Protein AF-X7ZWI5-F1 (afdb_monomer)

Foldseek 3Di:
DPPDPVLVVVVQQVVLVVDDLSDKDFLVVLVVDDPVSVVQKDWDDWADDPPDPDITTIIDGVDRPPPPPPPPPPDD

Organism: NCBI:txid1299334

Radius of gyration: 15.55 Å; Cα contacts (8 Å, |Δi|>4): 79; chains: 1; bounding box: 29×29×55 Å

Structure (mmCIF, N/CA/C/O backbone):
data_AF-X7ZWI5-F1
#
_entry.id   AF-X7ZWI5-F1
#
loop_
_atom_site.group_PDB
_atom_site.id
_atom_site.type_symbol
_atom_site.label_atom_id
_atom_site.label_alt_id
_atom_site.label_comp_id
_atom_site.label_asym_id
_atom_site.label_entity_id
_atom_site.label_seq_id
_atom_site.pdbx_PDB_ins_code
_atom_site.Cartn_x
_atom_site.Cartn_y
_atom_site.Cartn_z
_atom_site.occupancy
_atom_site.B_iso_or_equiv
_atom_site.auth_seq_id
_atom_site.auth_comp_id
_atom_site.auth_asym_id
_atom_site.auth_atom_id
_atom_site.pdbx_PDB_model_num
ATOM 1 N N . MET A 1 1 ? 18.748 -6.298 -10.274 1.00 47.09 1 MET A N 1
ATOM 2 C CA . MET A 1 1 ? 17.802 -5.167 -10.316 1.00 47.09 1 MET A CA 1
ATOM 3 C C . MET A 1 1 ? 17.420 -4.846 -8.876 1.00 47.09 1 MET A C 1
ATOM 5 O O . MET A 1 1 ? 16.733 -5.638 -8.255 1.00 47.09 1 MET A O 1
ATOM 9 N N . ILE A 1 2 ? 17.945 -3.757 -8.322 1.00 52.66 2 ILE A N 1
ATOM 10 C CA . ILE A 1 2 ? 17.528 -3.169 -7.041 1.00 52.66 2 ILE A CA 1
ATOM 11 C C . ILE A 1 2 ? 17.104 -1.763 -7.457 1.00 52.66 2 ILE A C 1
ATOM 13 O O . ILE A 1 2 ? 17.982 -0.974 -7.788 1.00 52.66 2 ILE A O 1
ATOM 17 N N . GLY A 1 3 ? 15.813 -1.473 -7.642 1.00 55.03 3 GLY A N 1
ATOM 18 C CA . GLY A 1 3 ? 15.487 -0.164 -8.226 1.00 55.03 3 GLY A CA 1
ATOM 19 C C . GLY A 1 3 ? 14.031 0.258 -8.319 1.00 55.03 3 GLY A C 1
ATOM 20 O O . GLY A 1 3 ? 13.777 1.440 -8.141 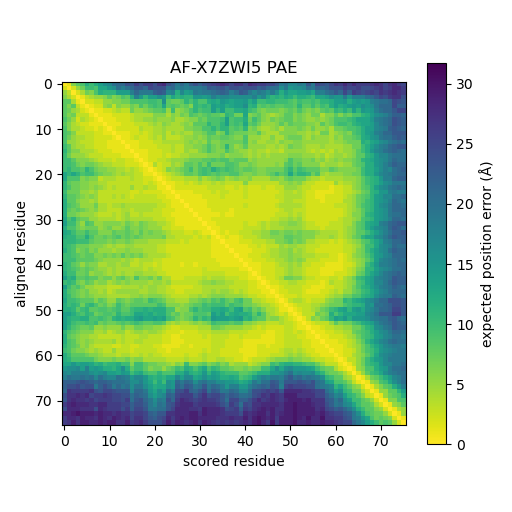1.00 55.03 3 GLY A O 1
ATOM 21 N N . ASP A 1 4 ? 13.079 -0.650 -8.542 1.00 65.88 4 ASP A N 1
ATOM 22 C CA . ASP A 1 4 ? 11.670 -0.239 -8.687 1.00 65.88 4 ASP A CA 1
ATOM 23 C C . ASP A 1 4 ? 10.880 -0.339 -7.367 1.00 65.88 4 ASP A C 1
ATOM 25 O O . ASP A 1 4 ? 10.370 0.684 -6.911 1.00 65.88 4 ASP A O 1
ATO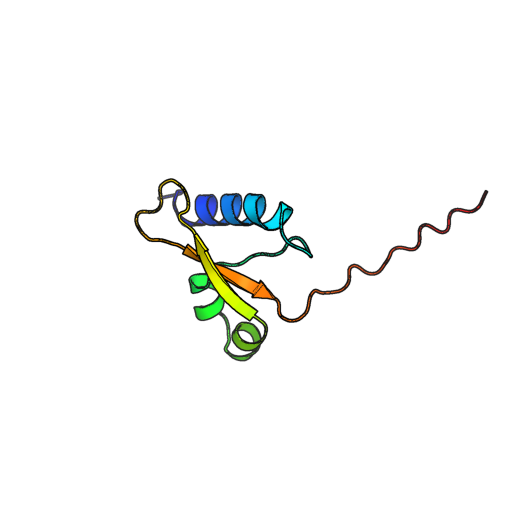M 29 N N . PRO A 1 5 ? 10.888 -1.484 -6.647 1.00 68.00 5 PRO A N 1
ATOM 30 C CA . PRO A 1 5 ? 10.030 -1.655 -5.467 1.00 68.00 5 PRO A CA 1
ATOM 31 C C . PRO A 1 5 ? 10.490 -0.833 -4.255 1.00 68.00 5 PRO A C 1
ATOM 33 O O . PRO A 1 5 ? 9.685 -0.228 -3.558 1.00 68.00 5 PRO A O 1
ATOM 36 N N . VAL A 1 6 ? 11.804 -0.775 -4.004 1.00 72.12 6 VAL A N 1
ATOM 37 C CA . VAL A 1 6 ? 12.383 0.008 -2.892 1.00 72.12 6 VAL A CA 1
ATOM 38 C C . VAL A 1 6 ? 12.197 1.509 -3.112 1.00 72.12 6 VAL A C 1
ATOM 40 O O . VAL A 1 6 ? 11.924 2.249 -2.171 1.00 72.12 6 VAL A O 1
ATOM 43 N N . ASN A 1 7 ? 12.338 1.962 -4.357 1.00 77.44 7 ASN A N 1
ATOM 44 C CA . ASN A 1 7 ? 12.141 3.361 -4.709 1.00 77.44 7 ASN A CA 1
ATOM 45 C C . ASN A 1 7 ? 10.655 3.739 -4.592 1.00 77.44 7 ASN A C 1
ATOM 47 O O . ASN A 1 7 ? 10.352 4.809 -4.077 1.00 77.44 7 ASN A O 1
ATOM 51 N N . GLU A 1 8 ? 9.740 2.850 -4.997 1.00 74.56 8 GLU A N 1
ATOM 52 C CA . GLU A 1 8 ? 8.297 3.005 -4.774 1.00 74.56 8 GLU A CA 1
ATOM 53 C C . GLU A 1 8 ? 7.966 3.127 -3.283 1.00 74.56 8 GLU A C 1
ATOM 55 O O . GLU A 1 8 ? 7.348 4.113 -2.888 1.00 74.56 8 GLU A O 1
ATOM 60 N N . ALA A 1 9 ? 8.456 2.206 -2.449 1.00 78.50 9 ALA A N 1
ATOM 61 C CA . ALA A 1 9 ? 8.218 2.240 -1.008 1.00 78.50 9 ALA A CA 1
ATOM 62 C C . ALA A 1 9 ? 8.714 3.546 -0.367 1.00 78.50 9 ALA A C 1
ATOM 64 O O . ALA A 1 9 ? 7.970 4.191 0.362 1.00 78.50 9 ALA A O 1
ATOM 65 N N . ALA A 1 10 ? 9.933 3.995 -0.692 1.00 81.12 10 ALA A N 1
ATOM 66 C CA . ALA A 1 10 ? 10.477 5.242 -0.149 1.00 81.12 10 ALA A CA 1
ATOM 67 C C . ALA A 1 10 ? 9.624 6.470 -0.513 1.00 81.12 10 ALA A C 1
ATOM 69 O O . ALA A 1 10 ? 9.471 7.390 0.285 1.00 81.12 10 ALA A O 1
ATOM 70 N N . ARG A 1 11 ? 9.046 6.488 -1.715 1.00 81.25 11 ARG A N 1
ATOM 71 C CA . ARG A 1 11 ? 8.222 7.609 -2.189 1.00 81.25 11 ARG A CA 1
ATOM 72 C C . ARG A 1 11 ? 6.820 7.587 -1.621 1.00 81.25 11 ARG A C 1
ATOM 74 O O . ARG A 1 11 ? 6.296 8.649 -1.307 1.00 81.25 11 ARG A O 1
ATOM 81 N N . LEU A 1 12 ? 6.240 6.397 -1.477 1.00 82.12 12 LEU A N 1
ATOM 82 C CA . LEU A 1 12 ? 4.997 6.226 -0.737 1.00 82.12 12 LEU A CA 1
ATOM 83 C C . LEU A 1 12 ? 5.178 6.701 0.705 1.00 82.12 12 LEU A C 1
ATOM 85 O O . LEU A 1 12 ? 4.317 7.417 1.193 1.00 82.12 12 LEU A O 1
ATOM 89 N N . THR A 1 13 ? 6.323 6.429 1.341 1.00 83.62 13 THR A N 1
ATOM 90 C CA . THR A 1 13 ? 6.634 6.961 2.677 1.00 83.62 13 THR A CA 1
ATOM 91 C C . THR A 1 13 ? 6.708 8.487 2.705 1.00 83.62 13 THR A C 1
ATOM 93 O O . THR A 1 13 ? 6.186 9.098 3.632 1.00 83.62 13 THR A O 1
ATOM 96 N N . GLU A 1 14 ? 7.330 9.135 1.714 1.00 84.81 14 GLU A N 1
ATOM 97 C CA . GLU A 1 14 ? 7.349 10.605 1.656 1.00 84.81 14 GLU A CA 1
ATOM 98 C C . GLU A 1 14 ? 5.946 11.200 1.465 1.00 84.81 14 GLU A C 1
ATOM 100 O O . GLU A 1 14 ? 5.623 12.189 2.118 1.00 84.81 14 GLU A O 1
ATOM 105 N N . LEU A 1 15 ? 5.102 10.587 0.626 1.00 83.56 15 LEU A N 1
ATOM 106 C CA . LEU A 1 15 ? 3.703 10.999 0.465 1.00 83.56 15 LEU A CA 1
ATOM 107 C C . LEU A 1 15 ? 2.888 10.745 1.735 1.00 83.56 15 LEU A C 1
ATOM 109 O O . LEU A 1 15 ? 2.086 11.587 2.122 1.00 83.56 15 LEU A O 1
ATOM 113 N N . ALA A 1 16 ? 3.136 9.628 2.419 1.00 84.62 16 ALA A N 1
ATOM 114 C CA . ALA A 1 16 ? 2.394 9.239 3.609 1.00 84.62 16 ALA A CA 1
ATOM 115 C C . ALA A 1 16 ? 2.545 10.271 4.729 1.00 84.62 16 ALA A C 1
ATOM 117 O O . ALA A 1 16 ? 1.603 10.494 5.473 1.00 84.62 16 ALA A O 1
ATOM 118 N N . LYS A 1 17 ? 3.678 10.983 4.812 1.00 84.56 17 LYS A N 1
ATOM 119 C CA . LYS A 1 17 ? 3.872 12.077 5.784 1.00 84.56 17 LYS A CA 1
ATOM 120 C C . LYS A 1 17 ? 2.848 13.210 5.663 1.00 84.56 17 LYS A C 1
ATOM 122 O O . LYS A 1 17 ? 2.722 13.992 6.598 1.00 84.56 17 LYS A O 1
ATOM 127 N N . LEU A 1 18 ? 2.187 13.346 4.514 1.00 83.81 18 LEU A N 1
ATOM 128 C CA . LEU A 1 18 ? 1.169 14.368 4.267 1.00 83.81 18 LEU A CA 1
ATOM 129 C C . LEU A 1 18 ? -0.254 13.863 4.547 1.00 83.81 18 LEU A C 1
ATOM 131 O O . LEU A 1 18 ? -1.183 14.665 4.545 1.00 83.81 18 LEU A O 1
ATOM 135 N N . GLU A 1 19 ? -0.425 12.562 4.784 1.00 80.94 19 GLU A N 1
ATOM 136 C CA . GLU A 1 19 ? -1.721 11.925 5.000 1.00 80.94 19 GLU A CA 1
ATOM 137 C C . GLU A 1 19 ? -2.061 11.816 6.483 1.00 80.94 19 GLU A C 1
ATOM 139 O O . GLU A 1 19 ? -1.204 11.558 7.334 1.00 80.94 19 GLU A O 1
ATOM 144 N N . GLU A 1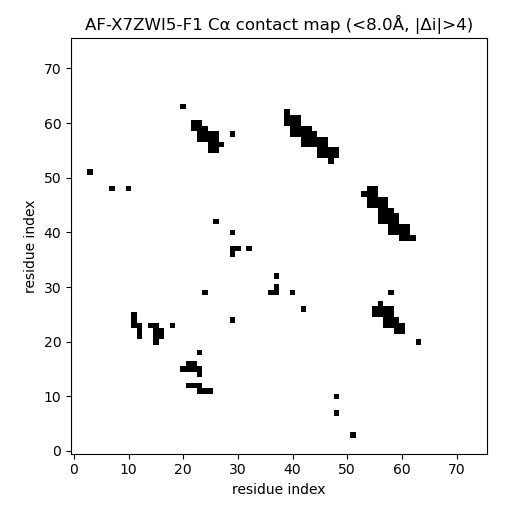 20 ? -3.348 11.937 6.791 1.00 70.81 20 GLU A N 1
ATOM 145 C CA . GLU A 1 20 ? -3.855 11.687 8.134 1.00 70.81 20 GLU A CA 1
ATOM 146 C C . GLU A 1 20 ? -3.603 10.215 8.499 1.00 70.81 20 GLU A C 1
ATOM 148 O O . GLU A 1 20 ? -4.071 9.297 7.831 1.00 70.81 20 GLU A O 1
ATOM 153 N N . GLY A 1 21 ? -2.792 9.982 9.535 1.00 77.12 21 GLY A N 1
ATOM 154 C CA . GLY A 1 21 ? -2.402 8.637 9.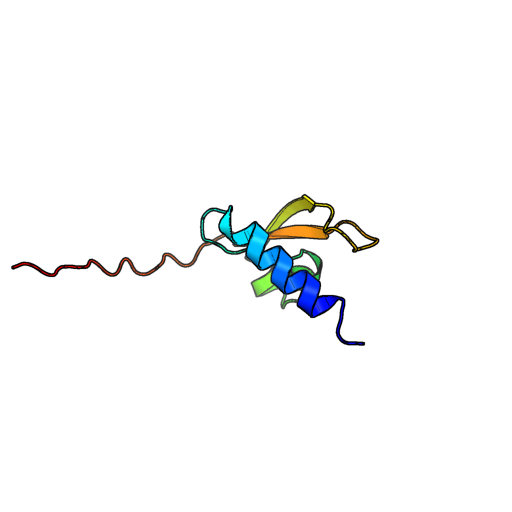970 1.00 77.12 21 GLY A CA 1
ATOM 155 C C . GLY A 1 21 ? -1.079 8.112 9.409 1.00 77.12 21 GLY A C 1
ATOM 156 O O . GLY A 1 21 ? -0.653 7.036 9.813 1.00 77.12 21 GLY A O 1
ATOM 157 N N . HIS A 1 22 ? -0.392 8.873 8.551 1.00 84.88 22 HIS A N 1
ATOM 158 C CA . HIS A 1 22 ? 0.954 8.565 8.051 1.00 84.88 22 HIS A CA 1
ATOM 159 C C . HIS A 1 22 ? 1.108 7.204 7.343 1.00 84.88 22 HIS A C 1
ATOM 161 O O . HIS A 1 22 ? 2.197 6.621 7.340 1.00 84.88 22 HIS A O 1
ATOM 167 N N . VAL A 1 23 ? 0.036 6.691 6.732 1.00 86.44 23 VAL A N 1
ATOM 168 C CA . VAL A 1 23 ? 0.020 5.392 6.044 1.00 86.44 23 VAL A CA 1
ATOM 169 C C . VAL A 1 23 ? -0.522 5.547 4.626 1.00 86.44 23 VAL A C 1
ATOM 171 O O . VAL A 1 23 ? -1.626 6.040 4.422 1.00 86.44 23 VAL A O 1
ATOM 174 N N . LEU A 1 24 ? 0.243 5.056 3.649 1.00 89.31 24 LEU A N 1
ATOM 175 C CA . LEU A 1 24 ? -0.176 4.890 2.257 1.00 89.31 24 LEU A CA 1
ATOM 176 C C . LEU A 1 24 ? 0.352 3.571 1.705 1.00 89.31 24 LEU A C 1
ATOM 178 O O . LEU A 1 24 ? 1.484 3.175 1.989 1.00 89.31 24 LEU A O 1
ATOM 182 N N . ALA A 1 25 ? -0.442 2.940 0.848 1.00 90.50 25 ALA A N 1
ATOM 183 C CA . ALA A 1 25 ? -0.037 1.798 0.041 1.00 90.50 25 ALA A CA 1
ATOM 184 C C . ALA A 1 25 ? -0.305 2.068 -1.445 1.00 90.50 25 ALA A C 1
ATOM 186 O O . ALA A 1 25 ? -1.070 2.966 -1.798 1.00 90.50 25 ALA A O 1
ATOM 187 N N . SER A 1 26 ? 0.310 1.286 -2.336 1.00 91.06 26 SER A N 1
ATOM 188 C CA . SER A 1 26 ? -0.118 1.246 -3.735 1.00 91.06 26 SER A CA 1
ATOM 189 C C . SER A 1 26 ? -1.245 0.232 -3.914 1.00 91.06 26 SER A C 1
ATOM 191 O O . SER A 1 26 ? -1.245 -0.835 -3.298 1.00 91.06 26 SER A O 1
ATOM 193 N N . ALA A 1 27 ? -2.194 0.524 -4.803 1.00 89.56 27 ALA A N 1
ATOM 194 C CA . ALA A 1 27 ? -3.299 -0.384 -5.113 1.00 89.56 27 ALA A CA 1
ATOM 195 C C . ALA A 1 27 ? -2.808 -1.753 -5.618 1.00 89.56 27 ALA A C 1
ATOM 197 O O . ALA A 1 27 ? -3.455 -2.770 -5.391 1.00 89.56 27 ALA A O 1
ATOM 198 N N . VAL A 1 28 ? -1.632 -1.795 -6.256 1.00 88.62 28 VAL A N 1
ATOM 199 C CA . VAL A 1 28 ? -0.973 -3.044 -6.664 1.00 88.62 28 VAL A CA 1
ATOM 200 C C . VAL A 1 28 ? -0.597 -3.890 -5.446 1.00 88.62 28 VAL A C 1
ATOM 202 O O . VAL A 1 28 ? -0.833 -5.095 -5.454 1.00 88.62 28 VAL A O 1
ATOM 205 N N . ALA A 1 29 ? -0.047 -3.275 -4.394 1.00 88.81 29 ALA A N 1
ATOM 206 C CA . ALA A 1 29 ? 0.283 -3.976 -3.157 1.00 88.81 29 ALA A CA 1
ATOM 207 C C . ALA A 1 29 ? -0.979 -4.486 -2.443 1.00 88.81 29 ALA A C 1
ATOM 209 O O . ALA A 1 29 ? -1.012 -5.642 -2.028 1.00 88.81 29 ALA A O 1
ATOM 210 N N . VAL A 1 30 ? -2.033 -3.665 -2.376 1.00 90.12 30 VAL A N 1
ATOM 211 C CA . VAL A 1 30 ? -3.331 -4.051 -1.793 1.00 90.12 30 VAL A CA 1
ATOM 212 C C . VAL A 1 30 ? -3.971 -5.202 -2.572 1.00 90.12 30 VAL A C 1
ATOM 214 O O . VAL A 1 30 ? -4.424 -6.170 -1.976 1.00 90.12 30 VAL A O 1
ATOM 217 N N . SER A 1 31 ? -3.940 -5.157 -3.906 1.00 88.19 31 SER A N 1
ATOM 218 C CA . SER A 1 31 ? -4.464 -6.234 -4.757 1.00 88.19 31 SER A CA 1
ATOM 219 C C . SER A 1 31 ? -3.675 -7.541 -4.643 1.00 88.19 31 SER A C 1
ATOM 221 O O . SER A 1 31 ? -4.192 -8.589 -5.026 1.00 88.19 31 SER A O 1
ATOM 223 N N . GLY A 1 32 ? -2.422 -7.488 -4.188 1.00 88.81 32 GLY A N 1
ATOM 224 C CA . GLY A 1 32 ? -1.609 -8.671 -3.908 1.00 88.81 32 GLY A CA 1
ATOM 225 C C . GLY A 1 32 ? -1.795 -9.227 -2.494 1.00 88.81 32 GLY A C 1
ATOM 226 O O . GLY A 1 32 ? -1.242 -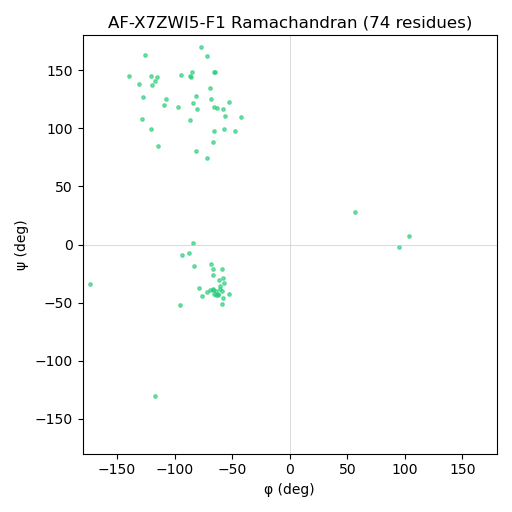10.286 -2.192 1.00 88.81 32 GLY A O 1
ATOM 227 N N . ALA A 1 33 ? -2.525 -8.524 -1.624 1.00 90.38 33 ALA A N 1
ATOM 228 C CA . ALA A 1 33 ? -2.826 -8.973 -0.273 1.00 90.38 33 ALA A CA 1
ATOM 229 C C . ALA A 1 33 ? -3.934 -10.040 -0.268 1.00 90.38 33 ALA A C 1
ATOM 231 O O . ALA A 1 33 ? -4.592 -10.303 -1.273 1.00 90.38 33 ALA A O 1
ATOM 232 N N . ILE A 1 34 ? -4.144 -10.667 0.890 1.00 91.44 34 ILE A N 1
ATOM 233 C CA . ILE A 1 34 ? -5.289 -11.560 1.098 1.00 91.44 34 ILE A CA 1
ATOM 234 C C . ILE A 1 34 ? -6.599 -10.762 1.036 1.00 91.44 34 ILE A C 1
ATOM 236 O O . ILE A 1 34 ? -6.630 -9.616 1.477 1.00 91.44 34 ILE A O 1
ATOM 240 N N . ASP A 1 35 ? -7.692 -11.376 0.573 1.00 90.12 35 ASP A N 1
ATOM 241 C CA . ASP A 1 35 ? -8.983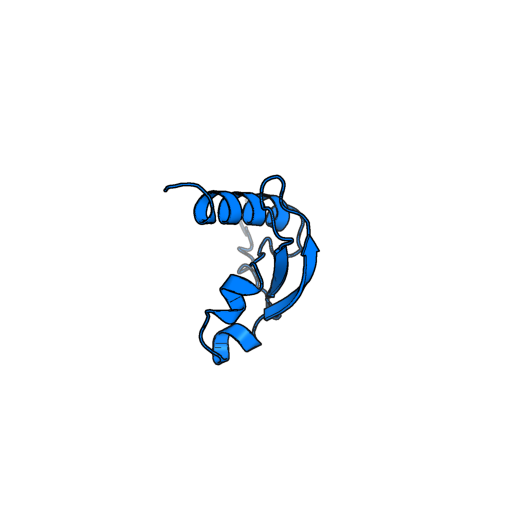 -10.688 0.378 1.00 90.12 35 ASP A CA 1
ATOM 242 C C . ASP A 1 35 ? -9.461 -9.934 1.627 1.00 90.12 35 ASP A C 1
ATOM 244 O O . ASP A 1 35 ? -9.916 -8.797 1.540 1.00 90.12 35 ASP A O 1
ATOM 248 N N . ALA A 1 36 ? -9.317 -10.552 2.804 1.00 90.31 36 ALA A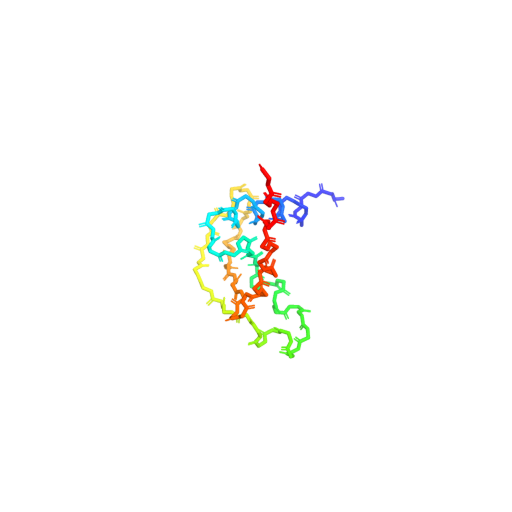 N 1
ATOM 249 C CA . ALA A 1 36 ? -9.700 -9.940 4.073 1.00 90.31 36 ALA A CA 1
ATOM 250 C C . ALA A 1 36 ? -8.932 -8.641 4.352 1.00 90.31 36 ALA A C 1
ATOM 252 O O . ALA A 1 36 ? -9.512 -7.691 4.862 1.00 90.31 36 ALA A O 1
ATOM 253 N N . GLU A 1 37 ? -7.648 -8.605 3.996 1.00 88.75 37 GLU A N 1
ATOM 254 C CA . GLU A 1 37 ? -6.820 -7.414 4.145 1.00 88.75 37 GLU A CA 1
ATOM 255 C C . GLU A 1 37 ? -7.150 -6.402 3.054 1.00 88.75 37 GLU A C 1
ATOM 257 O O . GLU A 1 37 ? -7.340 -5.240 3.370 1.00 88.75 37 GLU A O 1
ATOM 262 N N . ALA A 1 38 ? -7.305 -6.817 1.794 1.00 90.06 38 ALA A N 1
ATOM 263 C CA . ALA A 1 38 ? -7.641 -5.910 0.696 1.00 90.06 38 ALA A CA 1
ATOM 264 C C . ALA A 1 38 ? -8.944 -5.122 0.944 1.00 90.06 38 ALA A C 1
ATOM 266 O O . ALA A 1 38 ? -9.043 -3.958 0.560 1.00 90.06 38 ALA A O 1
ATOM 267 N N . LEU A 1 39 ? -9.915 -5.723 1.642 1.00 90.94 39 LEU A N 1
ATOM 268 C CA . LEU A 1 39 ? -11.161 -5.072 2.063 1.00 90.94 39 LEU A CA 1
ATOM 269 C C . LEU A 1 39 ? -10.974 -3.977 3.125 1.00 90.94 39 LEU A C 1
ATOM 271 O O . LEU A 1 39 ? -11.879 -3.169 3.312 1.00 90.94 39 LEU A O 1
ATOM 275 N N . 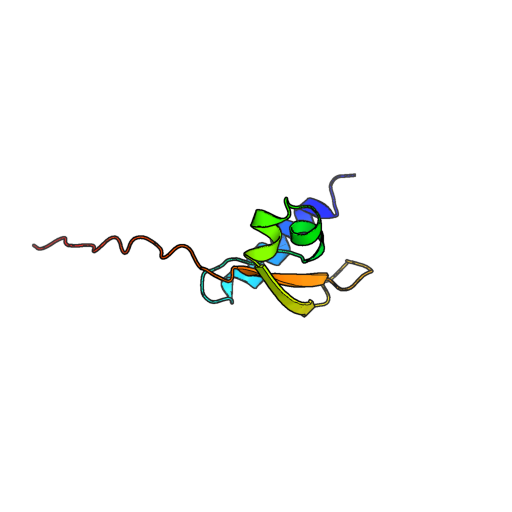CYS A 1 40 ? -9.835 -3.935 3.817 1.00 91.31 40 CYS A N 1
ATOM 276 C CA . CYS A 1 40 ? -9.510 -2.911 4.811 1.00 91.31 40 CYS A CA 1
ATOM 277 C C . CYS A 1 40 ? -8.921 -1.635 4.189 1.00 91.31 40 CYS A C 1
ATOM 279 O O . CYS A 1 40 ? -8.590 -0.707 4.929 1.00 91.31 40 CYS A O 1
ATOM 281 N N . TRP A 1 41 ? -8.787 -1.567 2.862 1.00 92.56 41 TRP A N 1
ATOM 282 C CA . TRP A 1 41 ? -8.175 -0.444 2.154 1.00 92.56 41 TRP A CA 1
ATOM 283 C C . TRP A 1 41 ? -9.153 0.221 1.185 1.00 92.56 41 TRP A C 1
ATOM 285 O O . TRP A 1 41 ? -9.862 -0.434 0.424 1.00 92.56 41 TRP A O 1
ATOM 295 N N . GLU A 1 42 ? -9.136 1.548 1.171 1.00 92.81 42 GLU A N 1
ATOM 296 C CA . GLU A 1 42 ? -9.812 2.384 0.190 1.00 92.81 42 GLU A CA 1
ATOM 297 C C . GLU A 1 42 ? -8.827 2.801 -0.897 1.00 92.81 42 GLU A C 1
ATOM 299 O O . GLU A 1 42 ? -7.829 3.474 -0.635 1.00 92.81 42 GLU A O 1
ATOM 304 N N . VAL A 1 43 ? -9.107 2.404 -2.136 1.00 92.81 43 VAL A N 1
ATOM 305 C CA . VAL A 1 43 ? -8.322 2.813 -3.300 1.00 92.81 43 VAL A CA 1
ATOM 306 C C . VAL A 1 43 ? -8.815 4.178 -3.780 1.00 92.81 43 VAL A C 1
ATOM 308 O O . VAL A 1 43 ? -9.985 4.335 -4.122 1.00 92.81 43 VAL A O 1
ATOM 311 N N . GLY A 1 44 ? -7.912 5.155 -3.815 1.00 89.44 44 GLY A N 1
ATOM 312 C CA . GLY A 1 44 ? -8.222 6.557 -4.066 1.00 89.44 44 GLY A CA 1
ATOM 313 C C . GLY A 1 44 ? -7.583 7.093 -5.342 1.00 89.44 44 GLY A C 1
ATOM 314 O O . GLY A 1 44 ? -7.720 6.518 -6.431 1.00 89.44 44 GLY A O 1
ATOM 315 N N . GLU A 1 45 ? -6.914 8.242 -5.210 1.00 90.38 45 GLU A N 1
ATOM 316 C CA . GLU A 1 45 ? -6.376 8.954 -6.360 1.00 90.38 45 GLU A CA 1
ATOM 317 C C . GLU A 1 45 ? -5.168 8.267 -6.994 1.00 90.38 45 GLU A C 1
ATOM 319 O O . GLU A 1 45 ? -4.492 7.406 -6.429 1.00 90.38 45 GLU A O 1
ATOM 324 N N . VAL A 1 46 ? -4.901 8.686 -8.223 1.00 91.69 46 VAL A N 1
ATOM 325 C CA . VAL A 1 46 ? -3.795 8.206 -9.033 1.00 91.69 46 VAL A CA 1
ATOM 326 C C . VAL A 1 46 ? -2.741 9.302 -9.107 1.00 91.69 46 VAL A C 1
ATOM 328 O O . VAL A 1 46 ? -3.036 10.419 -9.526 1.00 91.69 46 VAL A O 1
ATOM 331 N N . VAL A 1 47 ? -1.506 8.974 -8.727 1.00 88.19 47 VAL A N 1
ATOM 332 C CA . VAL A 1 47 ? -0.375 9.906 -8.722 1.00 88.19 47 VAL A CA 1
ATOM 333 C C . VAL A 1 47 ? 0.754 9.422 -9.621 1.00 88.19 47 VAL A C 1
ATOM 335 O O . VAL A 1 47 ? 1.056 8.230 -9.725 1.00 88.19 47 VAL A O 1
ATOM 338 N N . GLU A 1 48 ? 1.431 10.363 -10.266 1.00 85.12 48 GLU A N 1
ATOM 339 C CA . GLU A 1 48 ? 2.632 10.071 -11.039 1.00 85.12 48 GLU A CA 1
ATOM 340 C C . GLU A 1 48 ? 3.864 10.116 -10.132 1.00 85.12 48 GLU A C 1
ATOM 342 O O . GLU A 1 48 ? 4.341 11.176 -9.721 1.00 85.12 48 GLU A O 1
ATOM 347 N N . LEU A 1 49 ? 4.424 8.946 -9.821 1.00 80.38 49 LEU A N 1
ATOM 348 C CA . LEU A 1 49 ? 5.684 8.870 -9.091 1.00 80.38 49 LEU A CA 1
ATOM 349 C C . LEU A 1 49 ? 6.850 9.087 -10.065 1.00 80.38 49 LEU A C 1
ATOM 351 O O . LEU A 1 49 ? 7.099 8.279 -10.953 1.00 80.38 49 LEU A O 1
ATOM 355 N N . ARG A 1 50 ? 7.621 10.163 -9.871 1.00 74.50 50 ARG A N 1
ATOM 356 C CA . ARG A 1 50 ? 8.727 10.604 -10.752 1.00 74.50 50 ARG A CA 1
ATOM 357 C C . ARG A 1 50 ? 9.716 9.498 -11.180 1.00 74.50 50 ARG A C 1
ATOM 359 O O . ARG A 1 50 ? 10.670 9.226 -10.458 1.00 74.50 50 ARG A O 1
ATOM 366 N N . GLY A 1 51 ? 9.592 8.907 -12.359 1.00 73.94 51 GLY A N 1
ATOM 367 C CA . GLY A 1 51 ? 10.502 7.838 -12.809 1.00 73.94 51 GLY A CA 1
ATOM 368 C C . GLY A 1 51 ? 9.908 6.434 -12.732 1.00 73.94 51 GLY A C 1
ATOM 369 O O . GLY A 1 51 ? 10.612 5.475 -13.023 1.00 73.94 51 GLY A O 1
ATOM 370 N N . ARG A 1 52 ? 8.614 6.322 -12.418 1.00 69.88 52 ARG A N 1
ATOM 371 C CA . ARG A 1 52 ? 7.782 5.237 -12.931 1.00 69.88 52 ARG A CA 1
ATOM 372 C C . ARG A 1 52 ? 7.240 5.627 -14.301 1.00 69.88 52 ARG A C 1
ATOM 374 O O . ARG A 1 52 ? 6.934 6.789 -14.550 1.00 69.88 52 ARG A O 1
ATOM 381 N N . THR A 1 53 ? 7.123 4.641 -15.181 1.00 71.94 53 THR A N 1
ATOM 382 C CA . THR A 1 53 ? 6.501 4.805 -16.506 1.00 71.94 53 THR A CA 1
ATOM 383 C C . THR A 1 53 ? 4.977 4.695 -16.436 1.00 71.94 53 THR A C 1
ATOM 385 O O . THR A 1 53 ? 4.292 5.141 -17.348 1.00 71.94 53 THR A O 1
ATOM 388 N N . ALA A 1 54 ? 4.450 4.106 -15.357 1.00 80.06 54 ALA A N 1
ATOM 389 C CA . ALA A 1 54 ? 3.024 3.940 -15.124 1.00 80.06 54 ALA A CA 1
ATOM 390 C C . ALA A 1 54 ? 2.584 4.713 -13.870 1.00 80.06 54 ALA A C 1
ATOM 392 O O . ALA A 1 54 ? 3.309 4.707 -12.863 1.00 80.06 54 ALA A O 1
ATOM 393 N N . PRO A 1 55 ? 1.405 5.352 -13.909 1.00 85.25 55 PRO A N 1
ATOM 394 C CA . PRO A 1 55 ? 0.861 6.046 -12.756 1.00 85.25 55 PRO A CA 1
ATOM 395 C C . PRO A 1 55 ? 0.544 5.056 -11.624 1.00 85.25 55 PRO A C 1
ATOM 397 O O . PRO A 1 55 ? 0.242 3.887 -11.861 1.00 85.25 55 PRO A O 1
ATOM 400 N N . THR A 1 56 ? 0.665 5.512 -10.378 1.00 89.19 56 THR A N 1
ATOM 401 C CA . THR A 1 56 ? 0.465 4.694 -9.175 1.00 89.19 56 THR A CA 1
ATOM 402 C C . THR A 1 56 ? -0.821 5.114 -8.495 1.00 89.19 56 THR A C 1
ATOM 404 O O . THR A 1 56 ? -0.962 6.267 -8.100 1.00 89.19 56 THR A O 1
ATOM 407 N N . GLN A 1 57 ? -1.759 4.184 -8.359 1.00 92.38 57 GLN A N 1
ATOM 408 C CA . GLN A 1 57 ? -2.970 4.432 -7.593 1.00 92.38 57 GLN A CA 1
ATOM 409 C C . GLN A 1 57 ? -2.687 4.231 -6.108 1.00 92.38 57 GLN A C 1
ATOM 411 O O . GLN A 1 57 ? -2.115 3.209 -5.721 1.00 92.38 57 GLN A O 1
ATOM 416 N N . LEU A 1 58 ? -3.044 5.226 -5.306 1.00 92.62 58 LEU A N 1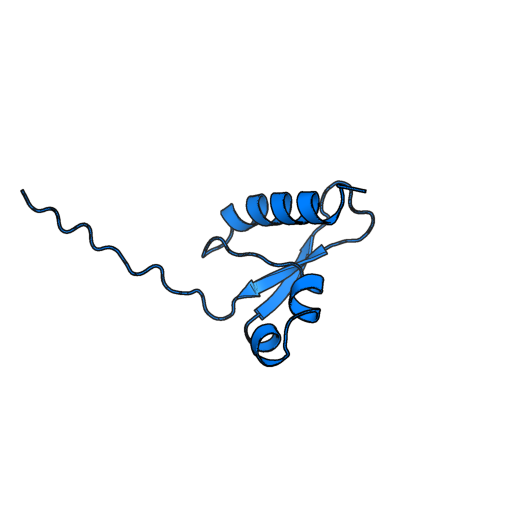
ATOM 417 C CA . LEU A 1 58 ? -2.846 5.221 -3.867 1.00 92.62 58 LEU A CA 1
ATOM 418 C C . LEU A 1 58 ? -4.005 4.507 -3.178 1.00 92.62 58 LEU A C 1
ATOM 420 O O . LEU A 1 58 ? -5.144 4.535 -3.646 1.00 92.62 58 LEU A O 1
ATOM 424 N N . ALA A 1 59 ? -3.700 3.870 -2.056 1.00 92.25 59 ALA A N 1
ATOM 425 C CA . ALA A 1 59 ? -4.670 3.245 -1.182 1.00 92.25 59 ALA A CA 1
ATOM 426 C C . ALA A 1 59 ? -4.431 3.676 0.267 1.00 92.25 59 ALA A C 1
ATOM 428 O O . ALA A 1 59 ? -3.285 3.742 0.726 1.00 92.25 59 ALA A O 1
ATOM 429 N N . ARG A 1 60 ? -5.525 3.953 0.976 1.00 91.56 60 ARG A N 1
ATOM 430 C CA . ARG A 1 60 ? -5.554 4.374 2.380 1.00 91.56 60 ARG A CA 1
ATOM 431 C C . ARG A 1 60 ? -6.250 3.313 3.226 1.00 91.56 60 ARG A C 1
ATOM 433 O O . ARG A 1 60 ? -7.200 2.703 2.743 1.00 91.56 60 ARG A O 1
ATOM 440 N N . PRO A 1 61 ? -5.820 3.070 4.467 1.00 91.06 61 PRO A N 1
ATOM 441 C CA . PRO A 1 61 ? -6.537 2.158 5.346 1.00 91.06 61 PRO A CA 1
ATOM 442 C C . PRO A 1 61 ? -7.884 2.773 5.759 1.00 91.06 61 PRO A C 1
ATOM 444 O O . PRO A 1 61 ? -7.946 3.930 6.167 1.00 91.06 61 PRO A O 1
ATOM 447 N N . LEU A 1 62 ? -8.959 1.985 5.700 1.00 88.19 62 LEU A N 1
ATOM 448 C CA . LEU A 1 62 ? -10.299 2.388 6.154 1.00 88.19 62 LEU A CA 1
ATOM 449 C C . LEU A 1 62 ? -10.364 2.592 7.671 1.00 88.19 62 LEU A C 1
ATOM 451 O O . LEU A 1 62 ? -11.203 3.335 8.173 1.00 88.19 62 LEU A O 1
ATOM 455 N N . ASN A 1 63 ? -9.492 1.901 8.404 1.00 84.25 63 ASN A N 1
ATOM 456 C CA . ASN A 1 63 ? -9.362 2.034 9.842 1.00 84.25 63 ASN A CA 1
ATOM 457 C C . ASN A 1 63 ? -7.895 2.285 10.178 1.00 84.25 63 ASN A C 1
ATOM 459 O O . ASN A 1 63 ? -7.057 1.388 10.070 1.00 84.25 63 ASN A O 1
ATOM 463 N N . LEU A 1 64 ? -7.581 3.516 10.573 1.00 74.19 64 LEU A N 1
ATOM 464 C CA . LEU A 1 64 ? -6.287 3.813 11.161 1.00 74.19 64 LEU A CA 1
ATOM 465 C C . LEU A 1 64 ? -6.234 3.136 12.524 1.00 74.19 64 LEU A C 1
ATOM 467 O O . LEU A 1 64 ? -7.093 3.377 13.372 1.00 74.19 64 LEU A O 1
ATOM 471 N N . ALA A 1 65 ? -5.207 2.319 12.756 1.00 66.88 65 ALA A N 1
ATOM 472 C CA . ALA A 1 65 ? -4.879 1.938 14.118 1.00 66.88 65 ALA A CA 1
ATOM 473 C C . ALA A 1 65 ? -4.659 3.244 14.888 1.00 66.88 65 ALA A C 1
ATOM 475 O O . ALA A 1 65 ? -3.712 3.978 14.595 1.00 66.88 65 ALA A O 1
ATOM 476 N N . ALA A 1 66 ? -5.575 3.574 15.804 1.00 60.16 66 ALA A N 1
ATOM 477 C CA . ALA A 1 66 ? -5.401 4.728 16.663 1.00 60.16 66 ALA A CA 1
ATOM 478 C C . ALA A 1 66 ? -4.024 4.562 17.317 1.00 60.16 66 ALA A C 1
ATOM 480 O O . ALA A 1 66 ? -3.781 3.505 17.913 1.00 60.16 66 ALA A O 1
ATOM 481 N N . PRO A 1 67 ? -3.096 5.526 17.174 1.00 57.53 67 PRO A N 1
ATOM 482 C CA . PRO A 1 67 ? -1.914 5.487 18.004 1.00 57.53 67 PRO A CA 1
ATOM 483 C C . PRO A 1 67 ? -2.458 5.520 19.427 1.00 57.53 67 PRO A C 1
ATOM 485 O O . PRO A 1 67 ? -3.164 6.467 19.775 1.00 57.53 67 PRO A O 1
ATOM 488 N N . GLU A 1 68 ? -2.224 4.450 20.195 1.00 53.47 68 GLU A N 1
ATOM 489 C CA . GLU A 1 68 ? -2.473 4.427 21.634 1.00 53.47 68 GLU A CA 1
ATOM 490 C C . GLU A 1 68 ? -1.957 5.769 22.140 1.00 53.47 68 GLU A C 1
ATOM 492 O O . GLU A 1 68 ? -0.762 6.058 22.005 1.00 53.47 68 GLU A O 1
ATOM 497 N N . GLN A 1 69 ? -2.867 6.656 22.550 1.00 52.97 69 GLN A N 1
ATOM 498 C CA . GLN A 1 69 ? -2.476 7.979 22.988 1.00 52.97 69 GLN A CA 1
ATOM 499 C C . GLN A 1 69 ? -1.665 7.723 24.244 1.00 52.97 69 GLN A C 1
ATOM 501 O O . GLN A 1 69 ? -2.228 7.467 25.306 1.00 52.97 69 GLN A O 1
ATOM 506 N N . VAL A 1 70 ? -0.337 7.707 24.114 1.00 57.69 70 VAL A N 1
ATOM 507 C CA . VAL A 1 70 ? 0.559 7.675 25.257 1.00 57.69 70 VAL A CA 1
ATOM 508 C C . VAL A 1 70 ? 0.334 9.020 25.921 1.00 57.69 70 VAL A C 1
ATOM 510 O O . VAL A 1 70 ? 0.952 10.020 25.562 1.00 57.69 70 VAL A O 1
ATOM 513 N N . SER A 1 71 ? -0.659 9.048 26.809 1.00 50.16 71 SER A N 1
ATOM 514 C CA . SER A 1 71 ? -0.941 10.149 27.701 1.00 50.16 71 SER A CA 1
ATOM 515 C C . SER A 1 71 ? 0.349 10.333 28.477 1.00 50.16 71 SER A C 1
ATOM 517 O O . SER A 1 71 ? 0.686 9.534 29.351 1.00 50.16 71 SER A O 1
ATOM 519 N N . SER A 1 72 ? 1.153 11.309 28.063 1.00 57.50 72 SER A N 1
ATOM 520 C CA . SER A 1 72 ? 2.339 11.721 28.789 1.00 57.50 72 SER A CA 1
ATOM 521 C C . SER A 1 72 ? 1.857 12.447 30.036 1.00 57.50 72 SER A C 1
ATOM 523 O O . SER A 1 72 ? 1.881 13.672 30.126 1.00 57.50 72 SER A O 1
ATOM 525 N N . GLU A 1 73 ? 1.364 11.665 30.986 1.00 57.38 73 GLU A N 1
ATOM 526 C CA . GLU A 1 73 ? 1.125 12.068 32.352 1.00 57.38 73 GLU A CA 1
ATOM 527 C C . GLU A 1 73 ? 2.481 11.978 33.055 1.00 57.38 73 GLU A C 1
ATOM 529 O O . GLU A 1 73 ? 2.829 10.988 33.691 1.00 57.38 73 GLU A O 1
ATOM 534 N N . VAL A 1 74 ? 3.306 13.009 32.868 1.00 60.88 74 VAL A N 1
ATOM 535 C CA . VAL A 1 74 ? 4.410 13.283 33.789 1.00 60.88 74 VAL A CA 1
ATOM 536 C C . VAL A 1 74 ? 4.103 14.612 34.448 1.00 60.88 74 VAL A C 1
ATOM 538 O O . VAL A 1 74 ? 4.504 15.684 34.010 1.00 60.88 74 VAL A O 1
ATOM 541 N N . SER A 1 75 ? 3.305 14.491 35.500 1.00 58.47 75 SER A N 1
ATOM 542 C CA . SER A 1 75 ? 3.169 15.480 36.551 1.00 58.47 75 SER A CA 1
ATOM 543 C C . SER A 1 75 ? 4.501 15.575 37.301 1.00 58.47 75 SER A C 1
ATOM 545 O O . SER A 1 75 ? 4.911 14.582 37.900 1.00 58.47 75 SER A O 1
ATOM 547 N N . SER A 1 76 ? 5.159 16.738 37.290 1.00 55.56 76 SER A N 1
ATOM 548 C CA . SER A 1 76 ? 5.760 17.348 38.489 1.00 55.56 76 SER A CA 1
ATOM 549 C C . SER A 1 76 ? 6.239 18.773 38.242 1.00 55.56 76 SER A C 1
ATOM 551 O O . SER A 1 76 ? 6.694 19.071 37.118 1.00 55.56 76 SER A O 1
#

pLDDT: mean 79.11, std 13.19, range [47.09, 92.81]

Mean predicted aligned error: 9.28 Å

Sequence (76 aa):
MIGDPVNEAARLTELAKLEEGHVLASAVAVSGAIDAEALCWEVGEVVELRGRTAPTQLARPLNLAAPEQVSSEVSS

Secondary structure (DSSP, 8-state):
--SSHHHHHHHHHHHHTTSTTS--EEHHHHHTS-HHHHTTEEEEEEE--BTBSS-EEEEEESS-------------

InterPro domains:
  IPR029787 Nucleotide cyclase [G3DSA:3.30.70.1230] (1-75)
  IPR029787 Nucleotide cyclase [SSF55073] (2-60)

Nearest PDB structures (foldseek):
  1fx2-assembly1_A-2  TM=7.258E-01  e=4.311E-01  Trypanosoma brucei
  7oya-assembly1_v2  TM=3.831E-01  e=4.885E+00  Danio rerio

Solvent-accessible surface area (backbone atoms only — not comparable to full-atom values): 4826 Å² total; per-residue (Å²): 140,88,67,64,68,67,51,48,50,56,50,39,53,60,54,9,72,78,40,92,83,56,55,56,45,44,43,69,59,42,71,70,45,57,70,79,57,36,72,44,44,44,74,63,62,74,44,78,52,93,88,54,97,60,72,44,37,33,21,36,62,75,67,70,78,72,74,78,76,78,73,82,81,74,88,129